Protein AF-A0A7Z7YRQ6-F1 (afdb_monomer_lite)

Organism: Staphylococcus capitis (NCBI:txid29388)

Sequence (129 aa):
ITSLLLKEYEDTGTINLKNFWIRRIKRLLPAVFALIVVVGIATLLLHPEHIVRVKHDMIAAIFYVSNWWYIAKDVNYFEQFSFMPLKHLWSLAIEEQFYLFFPAVLLLFMAIVKKKKNVILIFWIISLV

InterPro domains:
  IPR002656 Acyltransferase 3 domain [PF01757] (12-127)
  IPR050879 Acyltransferase 3 [PTHR23028] (1-126)

Structure (mmCIF, N/CA/C/O backbone):
data_AF-A0A7Z7YRQ6-F1
#
_entry.id   AF-A0A7Z7YRQ6-F1
#
loop_
_atom_site.group_PDB
_atom_site.id
_atom_site.type_symbol
_atom_site.label_atom_id
_atom_site.label_alt_id
_atom_site.label_comp_id
_atom_site.label_asym_id
_atom_site.label_entity_id
_atom_site.label_seq_id
_atom_site.pdbx_PDB_ins_code
_atom_site.Cartn_x
_atom_site.Cartn_y
_atom_site.Cartn_z
_atom_site.occupancy
_atom_site.B_iso_or_equiv
_atom_site.auth_seq_id
_atom_site.auth_comp_id
_atom_site.auth_asym_id
_atom_site.auth_atom_id
_atom_site.pdbx_PDB_model_num
ATOM 1 N N . ILE A 1 1 ? -11.041 5.909 8.952 1.00 69.50 1 ILE A N 1
ATOM 2 C CA . ILE A 1 1 ? -10.870 4.464 9.272 1.00 69.50 1 ILE A CA 1
ATOM 3 C C . ILE A 1 1 ? -11.634 4.132 10.538 1.00 69.50 1 ILE A C 1
ATOM 5 O O . ILE A 1 1 ? -12.635 3.436 10.456 1.00 69.50 1 ILE A O 1
ATOM 9 N N . THR A 1 2 ? -11.236 4.722 11.666 1.00 73.25 2 THR A N 1
ATOM 10 C CA . THR A 1 2 ? -11.870 4.554 12.981 1.00 73.25 2 THR A CA 1
ATOM 11 C C . THR A 1 2 ? -13.356 4.881 12.961 1.00 73.25 2 THR A C 1
ATOM 13 O O . THR A 1 2 ? -14.143 4.067 13.408 1.00 73.25 2 THR A O 1
ATOM 16 N N . SER A 1 3 ? -13.755 6.003 12.353 1.00 74.62 3 SER A N 1
ATOM 17 C CA . SER A 1 3 ? -15.167 6.387 12.212 1.00 74.62 3 SER A CA 1
ATOM 18 C C . SER A 1 3 ? -15.999 5.389 11.404 1.00 74.62 3 SER A C 1
ATOM 20 O O . SER A 1 3 ? -17.159 5.173 11.723 1.00 74.62 3 SER A O 1
ATOM 22 N N . LEU A 1 4 ? -15.415 4.754 10.380 1.00 77.88 4 LEU A N 1
ATOM 23 C CA . LEU A 1 4 ? -16.120 3.765 9.561 1.00 77.88 4 LEU A CA 1
ATOM 24 C C . LEU A 1 4 ? -16.335 2.460 10.338 1.00 77.88 4 LEU A C 1
ATOM 26 O O . LEU A 1 4 ? -17.414 1.886 10.272 1.00 77.88 4 LEU A O 1
ATOM 30 N N . LEU A 1 5 ? -15.318 2.026 11.089 1.00 79.25 5 LEU A N 1
ATOM 31 C CA . LEU A 1 5 ? -15.392 0.837 11.941 1.00 79.25 5 LEU A CA 1
ATOM 32 C C . LEU A 1 5 ? -16.322 1.053 13.141 1.00 79.25 5 LEU A C 1
ATOM 34 O O . LEU A 1 5 ? -17.096 0.160 13.466 1.00 79.25 5 LEU A O 1
ATOM 38 N N . LEU A 1 6 ? -16.269 2.231 13.777 1.00 76.75 6 LEU A N 1
ATOM 39 C CA . LEU A 1 6 ? -17.158 2.574 14.890 1.00 76.75 6 LEU A CA 1
ATOM 40 C C . LEU A 1 6 ? -18.611 2.614 14.431 1.00 76.75 6 LEU A C 1
ATOM 42 O O . LEU A 1 6 ? -19.459 2.032 15.088 1.00 76.75 6 LEU A O 1
ATOM 46 N N . LYS A 1 7 ? -18.879 3.243 13.282 1.00 80.75 7 LYS A N 1
ATOM 47 C CA . LYS A 1 7 ? -20.227 3.305 12.719 1.00 80.75 7 LYS A CA 1
ATOM 48 C C . LYS A 1 7 ? -20.770 1.913 12.387 1.00 80.75 7 LYS A C 1
ATOM 50 O O . LYS A 1 7 ? -21.901 1.607 12.727 1.00 80.75 7 LYS A O 1
ATOM 55 N N . GLU A 1 8 ? -19.956 1.040 11.787 1.00 82.38 8 GLU A N 1
ATOM 56 C CA . GLU A 1 8 ? -20.358 -0.352 11.519 1.00 82.38 8 GLU A CA 1
ATOM 57 C C . GLU A 1 8 ? -20.683 -1.114 12.815 1.00 82.38 8 GLU A C 1
ATOM 59 O O . GLU A 1 8 ? -21.664 -1.859 12.866 1.00 82.38 8 GLU A O 1
ATOM 64 N N . TYR A 1 9 ? -19.905 -0.880 13.875 1.00 82.00 9 TYR A N 1
ATOM 65 C CA . TYR A 1 9 ? -20.159 -1.454 15.193 1.00 82.00 9 TYR A CA 1
ATOM 66 C C . TYR A 1 9 ? -21.419 -0.886 15.861 1.00 82.00 9 TYR A C 1
ATOM 68 O O . TYR A 1 9 ? -22.170 -1.641 16.469 1.00 82.00 9 TYR A O 1
ATOM 76 N N . GLU A 1 10 ? -21.677 0.417 15.745 1.00 81.75 10 GLU A N 1
ATOM 77 C CA . GLU A 1 10 ? -22.898 1.057 16.254 1.00 81.75 10 GLU A CA 1
ATOM 78 C C . GLU A 1 10 ? -24.150 0.541 15.533 1.00 81.75 10 GLU A C 1
ATOM 80 O O . GLU A 1 10 ? -25.153 0.257 16.185 1.00 81.75 10 GLU A O 1
ATOM 85 N N . ASP A 1 11 ? -24.070 0.354 14.213 1.00 84.44 11 ASP A N 1
ATOM 86 C CA . ASP A 1 11 ? -25.199 -0.074 13.384 1.00 84.44 11 ASP A CA 1
ATOM 87 C C . ASP A 1 11 ? -25.493 -1.584 13.510 1.00 84.44 11 ASP A C 1
ATOM 89 O O . ASP A 1 11 ? -26.650 -2.000 13.453 1.00 84.44 11 ASP A O 1
ATOM 93 N N . THR A 1 12 ? -24.462 -2.429 13.649 1.00 83.19 12 THR A N 1
ATOM 94 C CA . THR A 1 12 ? -24.606 -3.901 13.560 1.00 83.19 12 THR A CA 1
ATOM 95 C C . THR A 1 12 ? -24.180 -4.664 14.815 1.00 83.19 12 THR A C 1
ATOM 97 O O . THR A 1 12 ? -24.318 -5.887 14.869 1.00 83.19 12 THR A O 1
ATOM 100 N N . GLY A 1 13 ? -23.624 -3.981 15.818 1.00 80.44 13 GLY A N 1
ATOM 101 C CA . GLY A 1 13 ? -23.071 -4.591 17.033 1.00 80.44 13 GLY A CA 1
ATOM 102 C C . GLY A 1 13 ? -21.808 -5.431 16.809 1.00 80.44 13 GLY A C 1
ATOM 103 O O . GLY A 1 13 ? -21.271 -5.999 17.759 1.00 80.44 13 GLY A O 1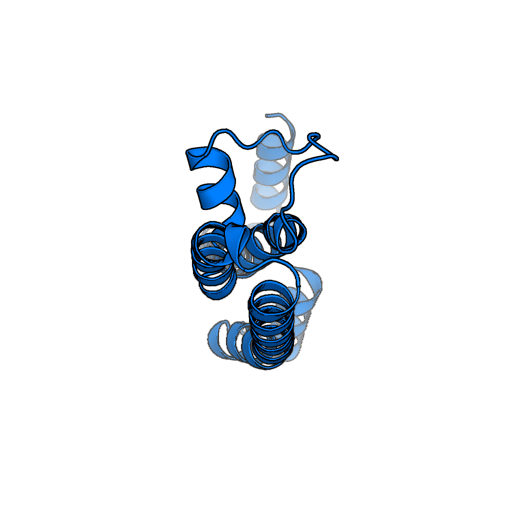
ATOM 104 N N . THR A 1 14 ? -21.320 -5.542 15.570 1.00 80.31 14 THR A N 1
ATOM 105 C CA . THR A 1 14 ? -20.147 -6.346 15.204 1.00 80.31 14 THR A CA 1
ATOM 106 C C . THR A 1 14 ? -19.300 -5.615 14.164 1.00 80.31 14 THR A C 1
ATOM 108 O O . THR A 1 14 ? -19.757 -4.677 13.521 1.00 80.31 14 THR A O 1
ATOM 111 N N . ILE A 1 15 ? -18.036 -6.011 14.006 1.00 82.62 15 ILE A N 1
ATOM 112 C CA . ILE A 1 15 ? -17.150 -5.460 12.971 1.00 82.62 15 ILE A CA 1
ATOM 113 C C . ILE A 1 15 ? -16.789 -6.583 12.006 1.00 82.62 15 ILE A C 1
ATOM 115 O O . ILE A 1 15 ? -16.117 -7.544 12.393 1.00 82.62 15 ILE A O 1
ATOM 119 N N . ASN A 1 16 ? -17.180 -6.461 10.735 1.00 85.12 16 ASN A N 1
ATOM 120 C CA . ASN A 1 16 ? -16.830 -7.440 9.712 1.00 85.12 16 ASN A CA 1
ATOM 121 C C . ASN A 1 16 ? -15.567 -7.008 8.952 1.00 85.12 16 ASN A C 1
ATOM 123 O O . ASN A 1 16 ? -15.619 -6.406 7.874 1.00 85.12 16 ASN A O 1
ATOM 127 N N . LEU A 1 17 ? -14.403 -7.373 9.502 1.00 85.19 17 LEU A N 1
ATOM 128 C CA . LEU A 1 17 ? -13.100 -7.054 8.905 1.00 85.19 17 LEU A CA 1
ATOM 129 C C . LEU A 1 17 ? -12.946 -7.577 7.473 1.00 85.19 17 LEU A C 1
ATOM 131 O O . LEU A 1 17 ? -12.400 -6.884 6.615 1.00 85.19 17 LEU A O 1
ATOM 135 N N . LYS A 1 18 ? -13.482 -8.767 7.184 1.00 87.69 18 LYS A N 1
ATOM 136 C CA . LYS A 1 18 ? -13.420 -9.358 5.844 1.00 87.69 18 LYS A CA 1
ATOM 137 C C . LYS A 1 18 ? -14.118 -8.462 4.819 1.00 87.69 18 LYS A C 1
ATOM 139 O O . LYS A 1 18 ? -13.537 -8.131 3.787 1.00 87.69 18 LYS A O 1
ATOM 144 N N . ASN A 1 19 ? -15.340 -8.021 5.111 1.00 87.06 19 ASN A N 1
ATOM 145 C CA . ASN A 1 19 ? -16.095 -7.135 4.224 1.00 87.06 19 ASN A CA 1
ATOM 146 C C . ASN A 1 19 ? -15.474 -5.739 4.136 1.00 87.06 19 ASN A C 1
ATOM 148 O O . ASN A 1 19 ? -15.518 -5.106 3.078 1.00 87.06 19 ASN A O 1
ATOM 152 N N . PHE A 1 20 ? -14.887 -5.243 5.224 1.00 86.25 20 PHE A N 1
ATOM 153 C CA . PHE A 1 20 ? -14.130 -3.994 5.222 1.00 86.25 20 PHE A CA 1
ATOM 154 C C . PHE A 1 20 ? -12.945 -4.048 4.241 1.00 86.25 20 PHE A C 1
ATOM 156 O O . PHE A 1 20 ? -12.853 -3.194 3.353 1.00 86.25 20 PHE A O 1
ATOM 163 N N . TRP A 1 21 ? -12.105 -5.084 4.318 1.00 88.62 21 TRP A N 1
ATOM 164 C CA . TRP A 1 21 ? -10.959 -5.247 3.417 1.00 88.62 21 TRP A CA 1
ATOM 165 C C . TRP A 1 21 ? -11.379 -5.510 1.967 1.00 88.62 21 TRP A C 1
ATOM 167 O O . TRP A 1 21 ? -10.825 -4.897 1.057 1.00 88.62 21 TRP A O 1
ATOM 177 N N . ILE A 1 22 ? -12.409 -6.330 1.721 1.00 90.62 22 ILE A N 1
ATOM 178 C CA . ILE A 1 22 ? -12.903 -6.596 0.355 1.00 90.62 22 ILE A CA 1
ATOM 179 C C . ILE A 1 22 ? -13.368 -5.307 -0.337 1.00 90.62 22 ILE A C 1
ATOM 181 O O . ILE A 1 22 ? -13.049 -5.089 -1.508 1.00 90.62 22 ILE A O 1
ATOM 185 N N . ARG A 1 23 ? -14.108 -4.438 0.367 1.00 88.19 23 ARG A N 1
ATOM 186 C CA . ARG A 1 23 ? -14.568 -3.146 -0.176 1.00 88.19 23 ARG A CA 1
ATOM 187 C C . ARG A 1 23 ? -13.392 -2.251 -0.576 1.00 88.19 23 ARG A C 1
ATOM 189 O O . ARG A 1 23 ? -13.444 -1.605 -1.620 1.00 88.19 23 ARG A O 1
ATOM 196 N N . ARG A 1 24 ? -12.327 -2.240 0.231 1.00 87.50 24 ARG A N 1
ATOM 197 C CA . ARG A 1 24 ? -11.079 -1.508 -0.038 1.00 87.50 24 ARG A CA 1
ATOM 198 C C . ARG A 1 24 ? -10.348 -2.060 -1.259 1.00 87.50 24 ARG A C 1
ATOM 200 O O . ARG A 1 24 ? -10.099 -1.301 -2.193 1.00 87.50 24 ARG A O 1
ATOM 207 N N . ILE A 1 25 ? -10.101 -3.370 -1.294 1.00 89.56 25 ILE A N 1
ATOM 208 C CA . ILE A 1 25 ? -9.395 -4.038 -2.398 1.00 89.56 25 ILE A CA 1
ATOM 209 C C . ILE A 1 25 ? -10.120 -3.791 -3.725 1.00 89.56 25 ILE A C 1
ATOM 211 O O . ILE A 1 25 ? -9.496 -3.354 -4.688 1.00 89.56 25 ILE A O 1
ATOM 215 N N . LYS A 1 26 ? -11.448 -3.977 -3.771 1.00 91.75 26 LYS A N 1
ATOM 216 C CA . LYS A 1 26 ? -12.249 -3.735 -4.986 1.00 91.75 26 LYS A CA 1
ATOM 217 C C . LYS A 1 26 ? -12.208 -2.286 -5.471 1.00 91.75 26 LYS A C 1
ATOM 219 O O . LYS A 1 26 ? -12.430 -2.045 -6.651 1.00 91.75 26 LYS A O 1
ATOM 224 N N . ARG A 1 27 ? -11.950 -1.330 -4.577 1.00 90.44 27 ARG A N 1
ATOM 225 C CA . ARG A 1 27 ? -11.886 0.093 -4.916 1.00 90.44 27 ARG A CA 1
ATOM 226 C C . ARG A 1 27 ? -10.496 0.527 -5.382 1.00 90.44 27 ARG A C 1
ATOM 228 O O . ARG A 1 27 ? -10.407 1.362 -6.271 1.00 90.44 27 ARG A O 1
ATOM 235 N N . LEU A 1 28 ? -9.429 0.002 -4.779 1.00 90.44 28 LEU A N 1
ATOM 236 C CA . LEU A 1 28 ? -8.061 0.499 -4.989 1.00 90.44 28 LEU A CA 1
ATOM 237 C C . LEU A 1 28 ? -7.243 -0.338 -5.963 1.00 90.44 28 LEU A C 1
ATOM 239 O O . LEU A 1 28 ? -6.532 0.224 -6.795 1.00 90.44 28 LEU A O 1
ATOM 243 N N . LEU A 1 29 ? -7.360 -1.665 -5.887 1.00 91.31 29 LEU A N 1
ATOM 244 C CA . LEU A 1 29 ? -6.552 -2.572 -6.697 1.00 91.31 29 LEU A CA 1
ATOM 245 C C . LEU A 1 29 ? -6.720 -2.327 -8.209 1.00 91.31 29 LEU A C 1
ATOM 247 O O . LEU A 1 29 ? -5.701 -2.302 -8.897 1.00 91.31 29 LEU A O 1
ATOM 251 N N . PRO A 1 30 ? -7.935 -2.065 -8.748 1.00 94.31 30 PRO A N 1
ATOM 252 C CA . PRO A 1 30 ? -8.093 -1.785 -10.176 1.00 94.31 30 PRO A CA 1
ATOM 253 C C . PRO A 1 30 ? -7.336 -0.532 -10.629 1.00 94.31 30 PRO A C 1
ATOM 255 O O . PRO A 1 30 ? -6.704 -0.543 -11.681 1.00 94.31 30 PRO A O 1
ATOM 258 N N . ALA A 1 31 ? -7.368 0.534 -9.823 1.00 94.12 31 ALA A N 1
ATOM 259 C CA . ALA A 1 31 ? -6.705 1.793 -10.148 1.00 94.12 31 ALA A CA 1
ATOM 260 C C . ALA A 1 31 ? -5.177 1.654 -10.105 1.00 94.12 31 ALA A C 1
ATOM 262 O O . ALA A 1 31 ? -4.493 2.097 -11.027 1.00 94.12 31 ALA A O 1
ATOM 263 N N . VAL A 1 32 ? -4.645 0.986 -9.074 1.00 93.62 32 VAL A N 1
ATOM 264 C CA . VAL A 1 32 ? -3.203 0.712 -8.956 1.00 93.62 32 VAL A CA 1
ATOM 265 C C . VAL A 1 32 ? -2.727 -0.168 -10.108 1.00 93.62 32 VAL A C 1
ATOM 267 O O . VAL A 1 32 ? -1.706 0.124 -10.724 1.00 93.62 32 VAL A O 1
ATOM 270 N N . PHE A 1 33 ? -3.483 -1.213 -10.446 1.00 94.88 33 PHE A N 1
ATOM 271 C CA . PHE A 1 33 ? -3.131 -2.102 -11.547 1.00 94.88 33 PHE A CA 1
ATOM 272 C C . PHE A 1 33 ? -3.124 -1.370 -12.894 1.00 94.88 33 PHE A C 1
ATOM 274 O O . PHE A 1 33 ? -2.158 -1.487 -13.646 1.00 94.88 33 PHE A O 1
ATOM 281 N N . ALA A 1 34 ? -4.152 -0.562 -13.174 1.00 96.62 34 ALA A N 1
ATOM 282 C CA . ALA A 1 34 ? -4.210 0.248 -14.388 1.00 96.62 34 ALA A CA 1
ATOM 283 C C . ALA A 1 34 ? -3.014 1.207 -14.487 1.00 96.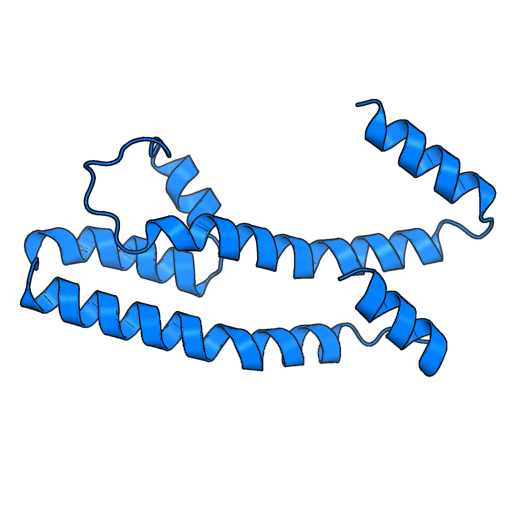62 34 ALA A C 1
ATOM 285 O O . ALA A 1 34 ? -2.359 1.265 -15.527 1.00 96.62 34 ALA A O 1
ATOM 286 N N . LEU A 1 35 ? -2.679 1.900 -13.394 1.00 95.94 35 LEU A N 1
ATOM 287 C CA . LEU A 1 35 ? -1.514 2.783 -13.331 1.00 95.94 35 LEU A CA 1
ATOM 288 C C . LEU A 1 35 ? -0.213 2.029 -13.633 1.00 95.94 35 LEU A C 1
ATOM 290 O O . LEU A 1 35 ? 0.577 2.479 -14.457 1.00 95.94 35 LEU A O 1
ATOM 294 N N . ILE A 1 36 ? -0.003 0.875 -12.998 1.00 95.56 36 ILE A N 1
ATOM 295 C CA . ILE A 1 36 ? 1.192 0.042 -13.184 1.00 95.56 36 ILE A CA 1
ATOM 296 C C . ILE A 1 36 ? 1.327 -0.414 -14.638 1.00 95.56 36 ILE A C 1
ATOM 298 O O . ILE A 1 36 ? 2.418 -0.335 -15.199 1.00 95.56 36 ILE A O 1
ATOM 302 N N . VAL A 1 37 ? 0.232 -0.848 -15.266 1.00 96.56 37 VAL A N 1
ATOM 303 C CA . VAL A 1 37 ? 0.228 -1.257 -16.678 1.00 96.56 37 VAL A CA 1
ATOM 304 C C . VAL A 1 37 ? 0.565 -0.077 -17.586 1.00 96.56 37 VAL A C 1
ATOM 306 O O . VAL A 1 37 ? 1.448 -0.198 -18.433 1.00 96.56 37 VAL A O 1
ATOM 309 N N . VAL A 1 38 ? -0.083 1.074 -17.389 1.00 97.00 38 VAL A N 1
ATOM 310 C CA . VAL A 1 38 ? 0.157 2.278 -18.199 1.00 97.00 38 VAL A CA 1
ATOM 311 C C . VAL A 1 38 ? 1.600 2.754 -18.056 1.00 97.00 38 VAL A C 1
ATOM 313 O O . VAL A 1 38 ? 2.263 2.992 -19.062 1.00 97.00 38 VAL A O 1
ATOM 316 N N . VAL A 1 39 ? 2.119 2.836 -16.829 1.00 95.56 39 VAL A N 1
ATOM 317 C CA . VAL A 1 39 ? 3.510 3.236 -16.567 1.00 95.56 39 VAL A CA 1
ATOM 318 C C . VAL A 1 39 ? 4.493 2.215 -17.138 1.00 95.56 39 VAL A C 1
ATOM 320 O O . VAL A 1 39 ? 5.509 2.611 -17.705 1.00 95.56 39 VAL A O 1
ATOM 323 N N . GLY A 1 40 ? 4.197 0.918 -17.042 1.00 95.62 40 GLY A N 1
ATOM 324 C CA . GLY A 1 40 ? 5.024 -0.140 -17.620 1.00 95.62 40 GLY A CA 1
ATOM 325 C C . GLY A 1 40 ? 5.121 -0.037 -19.143 1.00 95.62 40 GLY A C 1
ATOM 326 O O . GLY A 1 40 ? 6.225 -0.059 -19.686 1.00 95.62 40 GLY A O 1
ATOM 327 N N . ILE A 1 41 ? 3.987 0.151 -19.827 1.00 96.62 41 ILE A N 1
ATOM 328 C CA . ILE A 1 41 ? 3.938 0.347 -21.286 1.00 96.62 41 ILE A CA 1
ATOM 329 C C . ILE A 1 41 ? 4.647 1.648 -21.678 1.00 96.62 41 ILE A C 1
ATOM 331 O O . ILE A 1 41 ? 5.486 1.639 -22.574 1.00 96.62 41 ILE A O 1
ATOM 335 N N . ALA A 1 42 ? 4.362 2.757 -20.990 1.00 95.56 42 ALA A N 1
ATOM 336 C CA . ALA A 1 42 ? 5.001 4.043 -21.260 1.00 95.56 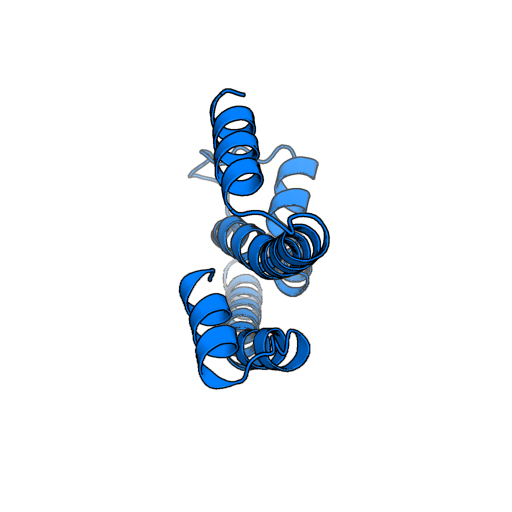42 ALA A CA 1
ATOM 337 C C . ALA A 1 42 ? 6.525 3.975 -21.074 1.00 95.56 42 ALA A C 1
ATOM 339 O O . ALA A 1 42 ? 7.266 4.487 -21.907 1.00 95.56 42 ALA A O 1
ATOM 340 N N . THR A 1 43 ? 6.999 3.288 -20.030 1.00 94.94 43 THR A N 1
ATOM 341 C CA . THR A 1 43 ? 8.436 3.071 -19.802 1.00 94.94 43 THR A CA 1
ATOM 342 C C . THR A 1 43 ? 9.045 2.244 -20.928 1.00 94.94 43 THR A C 1
ATOM 344 O O . THR A 1 43 ? 10.100 2.604 -21.432 1.00 94.94 43 THR A O 1
ATOM 347 N N . LEU A 1 44 ? 8.381 1.173 -21.369 1.00 94.94 44 LEU A N 1
ATOM 348 C CA . LEU A 1 44 ? 8.882 0.330 -22.455 1.00 94.94 44 LEU A CA 1
ATOM 349 C C . LEU A 1 44 ? 9.031 1.102 -23.778 1.00 94.94 44 LEU A C 1
ATOM 351 O O . LEU A 1 44 ? 9.972 0.846 -24.524 1.00 94.94 44 LEU A O 1
ATOM 355 N N . LEU A 1 45 ? 8.111 2.028 -24.063 1.00 96.19 45 LEU A N 1
ATOM 356 C CA . LEU A 1 45 ? 8.092 2.798 -25.310 1.00 96.19 45 LEU A CA 1
ATOM 357 C C . LEU A 1 45 ? 9.023 4.018 -25.290 1.00 96.19 45 LEU A C 1
ATOM 359 O O . LEU A 1 45 ? 9.628 4.325 -26.313 1.00 96.19 45 LEU A O 1
ATOM 363 N N . LEU A 1 46 ? 9.107 4.728 -24.160 1.00 94.44 46 LEU A N 1
ATOM 364 C CA . LEU A 1 46 ? 9.803 6.019 -24.065 1.00 94.44 46 LEU A CA 1
ATOM 365 C C . LEU A 1 46 ? 11.191 5.919 -23.420 1.00 94.44 46 LEU A C 1
ATOM 367 O O . LEU A 1 46 ? 12.073 6.691 -23.776 1.00 94.44 46 LEU A O 1
ATOM 371 N N . HIS A 1 47 ? 11.371 4.990 -22.475 1.00 93.31 47 HIS A N 1
ATOM 372 C CA . HIS A 1 47 ? 12.570 4.856 -21.636 1.00 93.31 47 HIS A CA 1
ATOM 373 C C . HIS A 1 47 ? 12.930 3.379 -21.376 1.00 93.31 47 HIS A C 1
ATOM 375 O O . HIS A 1 47 ? 12.950 2.927 -20.217 1.00 93.31 47 HIS A O 1
ATOM 381 N N . PRO A 1 48 ? 13.166 2.576 -22.431 1.00 92.62 48 PRO A N 1
ATOM 382 C CA . PRO A 1 48 ? 13.402 1.138 -22.302 1.00 92.62 48 PRO A CA 1
ATOM 383 C C . PRO A 1 48 ? 14.603 0.801 -21.405 1.00 92.62 48 PRO A C 1
ATOM 385 O O . PRO A 1 48 ? 14.595 -0.230 -20.731 1.00 92.62 48 PRO A O 1
ATOM 388 N N . GLU A 1 49 ? 15.600 1.679 -21.311 1.00 92.50 49 GLU A N 1
ATOM 389 C CA . GLU A 1 49 ? 16.765 1.562 -20.428 1.00 92.50 49 GLU A CA 1
ATOM 390 C C . GLU A 1 49 ? 16.401 1.457 -18.936 1.00 92.50 49 GLU A C 1
ATOM 392 O O . GLU A 1 49 ? 17.149 0.883 -18.141 1.00 92.50 49 GLU A O 1
ATOM 397 N N . HIS A 1 50 ? 15.231 1.963 -18.537 1.00 91.44 50 HIS A N 1
ATOM 398 C CA . HIS A 1 50 ? 14.766 1.957 -17.152 1.00 91.44 50 HIS A CA 1
ATOM 399 C C . HIS A 1 50 ? 13.799 0.810 -16.826 1.00 91.44 50 HIS A C 1
ATOM 401 O O . HIS A 1 50 ? 13.416 0.654 -15.661 1.00 91.44 50 HIS A O 1
ATOM 407 N N . ILE A 1 51 ? 13.439 -0.043 -17.794 1.00 91.75 51 ILE A N 1
ATOM 408 C CA . ILE A 1 51 ? 12.398 -1.068 -17.615 1.00 91.75 51 ILE A CA 1
ATOM 409 C C . ILE A 1 51 ? 12.716 -2.068 -16.499 1.00 91.75 51 ILE A C 1
ATOM 411 O O . ILE A 1 51 ? 11.832 -2.445 -15.732 1.00 91.75 51 ILE A O 1
ATOM 415 N N . VAL A 1 52 ? 13.984 -2.466 -16.349 1.00 90.50 52 VAL A N 1
ATOM 416 C CA . VAL A 1 52 ? 14.402 -3.404 -15.295 1.00 90.50 52 VAL A CA 1
ATOM 417 C C . VAL A 1 52 ? 14.203 -2.776 -13.920 1.00 90.50 52 VAL A C 1
ATOM 419 O O . VAL A 1 52 ? 13.722 -3.443 -13.007 1.00 90.50 52 VAL A O 1
ATOM 422 N N . ARG A 1 53 ? 14.517 -1.486 -13.764 1.00 88.00 53 ARG A N 1
ATOM 423 C CA . ARG A 1 53 ? 14.296 -0.758 -12.510 1.00 88.00 53 ARG A CA 1
ATOM 424 C C . ARG A 1 53 ? 12.802 -0.625 -12.218 1.00 88.00 53 ARG A C 1
ATOM 426 O O . ARG A 1 53 ? 12.362 -1.027 -11.145 1.00 88.00 53 ARG A O 1
ATOM 433 N N . VAL A 1 54 ? 12.030 -0.143 -13.193 1.00 92.19 54 VAL A N 1
ATOM 434 C CA . VAL A 1 54 ? 10.580 0.065 -13.057 1.00 92.19 54 VAL A CA 1
ATOM 435 C C . VAL A 1 54 ? 9.853 -1.246 -12.764 1.00 92.19 54 VAL A C 1
ATOM 437 O O . VAL A 1 54 ? 8.968 -1.258 -11.919 1.00 92.19 54 VAL A O 1
ATOM 440 N N . LYS A 1 55 ? 10.275 -2.374 -13.348 1.00 93.44 55 LYS A N 1
ATOM 441 C CA . LYS A 1 55 ? 9.714 -3.700 -13.044 1.00 93.44 55 LYS A CA 1
ATOM 442 C C . LYS A 1 55 ? 9.736 -4.021 -11.547 1.00 93.44 55 LYS A C 1
ATOM 444 O O . LYS A 1 55 ? 8.759 -4.558 -11.032 1.00 93.44 55 LYS A O 1
ATOM 449 N N . HIS A 1 56 ? 10.826 -3.717 -10.846 1.00 91.94 56 HIS A N 1
ATOM 450 C CA . HIS A 1 56 ? 10.898 -3.996 -9.411 1.00 91.94 56 HIS A CA 1
ATOM 451 C C . HIS A 1 56 ? 9.978 -3.070 -8.610 1.00 91.94 56 HIS A C 1
ATOM 453 O O . HIS A 1 56 ? 9.280 -3.537 -7.713 1.00 91.94 56 HIS A O 1
ATOM 459 N N . ASP A 1 57 ? 9.906 -1.792 -8.987 1.00 92.31 57 ASP A N 1
ATOM 460 C CA . ASP A 1 57 ? 8.981 -0.833 -8.380 1.00 92.31 57 ASP A CA 1
ATOM 461 C C . ASP A 1 57 ? 7.513 -1.247 -8.599 1.00 92.31 57 ASP A C 1
ATOM 463 O O . ASP A 1 57 ? 6.703 -1.154 -7.678 1.00 92.31 57 ASP A O 1
ATOM 467 N N . MET A 1 58 ? 7.175 -1.774 -9.783 1.00 94.31 58 MET A N 1
ATOM 468 C CA . MET A 1 58 ? 5.851 -2.327 -10.095 1.00 94.31 58 MET A CA 1
ATOM 469 C C . MET A 1 58 ? 5.514 -3.516 -9.191 1.00 94.31 58 MET A C 1
ATOM 471 O O . MET A 1 58 ? 4.419 -3.571 -8.638 1.00 94.31 58 MET A O 1
ATOM 475 N N . ILE A 1 59 ? 6.450 -4.456 -9.012 1.00 94.38 59 ILE A N 1
ATOM 476 C CA . ILE A 1 59 ? 6.254 -5.610 -8.122 1.00 94.38 59 ILE A CA 1
ATOM 477 C C . ILE A 1 59 ? 6.031 -5.123 -6.688 1.00 94.38 59 ILE A C 1
ATOM 479 O O . ILE A 1 59 ? 5.058 -5.521 -6.050 1.00 94.38 59 ILE A O 1
ATOM 483 N N . ALA A 1 60 ? 6.879 -4.217 -6.197 1.00 93.81 60 ALA A N 1
ATOM 484 C CA . ALA A 1 60 ? 6.741 -3.670 -4.853 1.00 93.81 60 ALA A CA 1
ATOM 485 C C . ALA A 1 60 ? 5.401 -2.935 -4.656 1.00 93.81 60 ALA A C 1
ATOM 487 O O . ALA A 1 60 ? 4.790 -3.045 -3.593 1.00 93.81 60 ALA A O 1
ATOM 488 N N . ALA A 1 61 ? 4.914 -2.240 -5.686 1.00 93.56 61 ALA A N 1
ATOM 489 C CA . ALA A 1 61 ? 3.630 -1.549 -5.667 1.00 93.56 61 ALA A CA 1
ATOM 490 C C . ALA A 1 61 ? 2.426 -2.503 -5.641 1.00 93.56 61 ALA A C 1
ATOM 492 O O . ALA A 1 61 ? 1.498 -2.270 -4.869 1.00 93.56 61 ALA A O 1
ATOM 493 N N . ILE A 1 62 ? 2.445 -3.594 -6.421 1.00 92.81 62 ILE A N 1
ATOM 494 C CA . ILE A 1 62 ? 1.372 -4.612 -6.425 1.00 92.81 62 ILE A CA 1
ATOM 495 C C . ILE A 1 62 ? 1.187 -5.220 -5.033 1.00 92.81 62 ILE A C 1
ATOM 497 O O . ILE A 1 62 ? 0.060 -5.451 -4.598 1.00 92.81 62 ILE A O 1
ATOM 501 N N . PHE A 1 63 ? 2.293 -5.468 -4.332 1.00 92.94 63 PHE A N 1
ATOM 502 C CA . PHE A 1 63 ? 2.274 -6.059 -2.996 1.00 92.94 63 PHE A CA 1
ATOM 503 C C . PHE A 1 63 ? 2.151 -5.030 -1.865 1.00 92.94 63 PHE A C 1
ATOM 505 O O . PHE A 1 63 ? 2.186 -5.422 -0.703 1.00 92.94 63 PHE A O 1
ATOM 512 N N . TYR A 1 64 ? 1.997 -3.736 -2.172 1.00 92.56 64 TYR A N 1
ATOM 513 C CA . TYR A 1 64 ? 1.958 -2.659 -1.173 1.00 92.56 64 TYR A CA 1
ATOM 514 C C . TYR A 1 64 ? 3.166 -2.681 -0.211 1.00 92.56 64 TYR A C 1
ATOM 516 O O . TYR A 1 64 ? 3.040 -2.462 0.995 1.00 92.56 64 TYR A O 1
ATOM 524 N N . VAL A 1 65 ? 4.359 -2.929 -0.760 1.00 94.38 65 VAL A N 1
ATOM 525 C CA . VAL A 1 65 ? 5.649 -2.940 -0.039 1.00 94.38 65 VAL A CA 1
ATOM 526 C C . VAL A 1 65 ? 6.661 -1.946 -0.619 1.00 94.38 65 VAL A C 1
ATOM 528 O O . VAL A 1 65 ? 7.852 -2.019 -0.318 1.00 94.38 65 VAL A O 1
ATOM 531 N N . SER A 1 66 ? 6.209 -0.991 -1.439 1.00 92.31 66 SER A N 1
ATOM 532 C CA . SER A 1 66 ? 7.061 0.045 -2.043 1.00 92.31 66 SER A CA 1
ATOM 533 C C . SER A 1 66 ? 7.898 0.810 -1.016 1.00 92.31 66 SER A C 1
ATOM 535 O O . SER A 1 66 ? 9.052 1.118 -1.286 1.00 92.31 66 SER A O 1
ATOM 537 N N . ASN A 1 67 ? 7.362 1.072 0.180 1.00 92.44 67 ASN A N 1
ATOM 538 C CA . ASN A 1 67 ? 8.110 1.727 1.254 1.00 92.44 67 ASN A CA 1
ATOM 539 C C . ASN A 1 67 ? 9.350 0.912 1.670 1.00 92.44 67 ASN A C 1
ATOM 541 O O . ASN A 1 67 ? 10.451 1.451 1.710 1.00 92.44 67 ASN A O 1
ATOM 545 N N . TRP A 1 68 ? 9.190 -0.392 1.910 1.00 91.81 68 TRP A N 1
ATOM 546 C CA . TRP A 1 68 ? 10.287 -1.285 2.290 1.00 91.81 68 TRP A CA 1
ATOM 547 C C . TRP A 1 68 ? 11.295 -1.461 1.163 1.00 91.81 68 TRP A C 1
ATOM 549 O O . TRP A 1 68 ? 12.498 -1.479 1.407 1.00 91.81 68 TRP A O 1
ATOM 559 N N . TRP A 1 69 ? 10.806 -1.533 -0.075 1.00 91.88 69 TRP A N 1
ATOM 560 C CA . TRP A 1 69 ? 11.653 -1.589 -1.259 1.00 91.88 69 TRP A CA 1
ATOM 561 C C . TRP A 1 69 ? 12.563 -0.361 -1.379 1.00 91.88 69 TRP A C 1
ATOM 563 O O . TRP A 1 69 ? 13.760 -0.507 -1.618 1.00 91.88 69 TRP A O 1
ATOM 573 N N . TYR A 1 70 ? 12.021 0.841 -1.170 1.00 88.56 70 TYR A N 1
ATOM 574 C CA . TYR A 1 70 ? 12.807 2.072 -1.236 1.00 88.56 70 TYR A CA 1
ATOM 575 C C . TYR A 1 70 ? 13.774 2.228 -0.058 1.00 88.56 70 TYR A C 1
ATOM 577 O O . TYR A 1 70 ? 14.895 2.683 -0.279 1.00 88.56 70 TYR A O 1
ATOM 585 N N . ILE A 1 71 ? 13.393 1.782 1.145 1.00 88.12 71 ILE A N 1
ATOM 586 C CA . ILE A 1 71 ? 14.299 1.712 2.304 1.00 88.12 71 ILE A CA 1
ATOM 587 C C . ILE A 1 71 ? 15.473 0.772 2.006 1.00 88.12 71 ILE A C 1
ATOM 589 O O . ILE A 1 71 ? 16.621 1.156 2.179 1.00 88.12 71 ILE A O 1
ATOM 593 N N . ALA A 1 72 ? 15.209 -0.431 1.489 1.00 87.62 72 ALA A N 1
ATOM 594 C CA . ALA A 1 72 ? 16.251 -1.414 1.174 1.00 87.62 72 ALA A CA 1
ATOM 595 C C . ALA A 1 72 ? 17.208 -0.970 0.051 1.00 87.62 72 ALA A C 1
ATOM 597 O O . ALA A 1 72 ? 18.261 -1.572 -0.147 1.00 87.62 72 ALA A O 1
ATOM 598 N N . LYS A 1 73 ? 16.820 0.048 -0.719 1.00 83.50 73 LYS A N 1
ATOM 599 C CA . LYS A 1 73 ? 17.604 0.631 -1.809 1.00 83.50 73 LYS A CA 1
ATOM 600 C C . LYS A 1 73 ? 18.312 1.929 -1.405 1.00 83.50 73 LYS A C 1
ATOM 602 O O . LYS A 1 73 ? 18.889 2.557 -2.290 1.00 83.50 73 LYS A O 1
ATOM 607 N N . ASP A 1 74 ? 18.213 2.344 -0.138 1.00 79.81 74 ASP A N 1
ATOM 608 C CA . ASP A 1 74 ? 18.692 3.637 0.374 1.00 79.81 74 ASP A CA 1
ATOM 609 C C . ASP A 1 74 ? 18.258 4.821 -0.508 1.00 79.81 74 ASP A C 1
ATOM 611 O O . ASP A 1 74 ? 18.984 5.792 -0.723 1.00 79.81 74 ASP A O 1
ATOM 615 N N . VAL A 1 75 ? 17.045 4.735 -1.067 1.00 73.94 75 VAL A N 1
ATOM 616 C CA . VAL A 1 75 ? 16.534 5.767 -1.967 1.00 73.94 75 VAL A CA 1
ATOM 617 C C . VAL A 1 75 ? 16.200 7.002 -1.157 1.00 73.94 75 VAL A C 1
ATOM 619 O O . VAL A 1 75 ? 15.262 7.011 -0.356 1.00 73.94 75 VAL A O 1
ATOM 622 N N . ASN A 1 76 ? 16.917 8.087 -1.434 1.00 69.25 76 ASN A N 1
ATOM 623 C CA . ASN A 1 76 ? 16.633 9.347 -0.785 1.00 69.25 76 ASN A CA 1
ATOM 624 C C . ASN A 1 76 ? 15.287 9.892 -1.291 1.00 69.25 76 ASN A C 1
ATOM 626 O O . ASN A 1 76 ? 15.056 10.105 -2.490 1.00 69.25 76 ASN A O 1
ATOM 630 N N . TYR A 1 77 ? 14.345 10.098 -0.373 1.00 61.44 77 TYR A N 1
ATOM 631 C CA . TYR A 1 77 ? 12.995 10.534 -0.731 1.00 61.44 77 TYR A CA 1
ATOM 632 C C . TYR A 1 77 ? 13.003 11.900 -1.439 1.00 61.44 77 TYR A C 1
ATOM 634 O O . TYR A 1 77 ? 12.235 12.118 -2.378 1.00 61.44 77 TYR A O 1
ATOM 642 N N . PHE A 1 78 ? 13.941 12.768 -1.063 1.00 64.19 78 PHE A N 1
ATOM 643 C CA . PHE A 1 78 ? 14.096 14.117 -1.607 1.00 64.19 78 PHE A CA 1
ATOM 644 C C . PHE A 1 78 ? 14.925 14.193 -2.892 1.00 64.19 78 PHE A C 1
ATOM 646 O O . PHE A 1 78 ? 15.069 15.277 -3.452 1.00 64.19 78 PHE A O 1
ATOM 653 N N . GLU A 1 79 ? 15.440 13.073 -3.406 1.00 67.62 79 GLU A N 1
ATOM 654 C CA . GLU A 1 79 ? 16.008 13.064 -4.753 1.00 67.62 79 GLU A CA 1
ATOM 655 C C . GLU A 1 79 ? 14.900 13.293 -5.784 1.00 67.62 79 GLU A C 1
ATOM 657 O O . GLU A 1 79 ? 14.078 12.408 -6.046 1.00 67.62 79 GLU A O 1
ATOM 662 N N . GLN A 1 80 ? 14.886 14.502 -6.349 1.00 60.59 80 GLN A N 1
ATOM 663 C CA . GLN A 1 80 ? 13.908 14.956 -7.342 1.00 60.59 80 GLN A CA 1
ATOM 664 C C . GLN A 1 80 ? 14.297 14.594 -8.782 1.00 60.59 80 GLN A C 1
ATOM 666 O O . GLN A 1 80 ? 13.438 14.581 -9.656 1.00 60.59 80 GLN A O 1
ATOM 671 N N . PHE A 1 81 ? 15.569 14.267 -9.035 1.00 67.31 81 PHE A N 1
ATOM 672 C CA . PHE A 1 81 ? 16.096 14.064 -10.392 1.00 67.31 81 PHE A CA 1
ATOM 673 C C . PHE A 1 81 ? 16.169 12.593 -10.832 1.00 67.31 81 PHE A C 1
ATOM 675 O O . PHE A 1 81 ? 16.536 12.303 -11.968 1.00 67.31 81 PHE A O 1
ATOM 682 N N . SER A 1 82 ? 15.808 11.651 -9.959 1.00 76.75 82 SER A N 1
ATOM 683 C CA . SER A 1 82 ? 15.841 10.221 -10.270 1.00 76.75 82 SER A CA 1
ATOM 684 C C . SER A 1 82 ? 14.554 9.769 -10.975 1.00 76.75 82 SER A C 1
ATOM 686 O O . SER A 1 82 ? 13.458 9.961 -10.450 1.00 76.75 82 SER A O 1
ATOM 688 N N . PHE A 1 83 ? 14.675 9.097 -12.128 1.00 81.38 83 PHE A N 1
ATOM 689 C CA . PHE A 1 83 ? 13.539 8.498 -12.845 1.00 81.38 83 PHE A CA 1
ATOM 690 C C . PHE A 1 83 ? 12.895 7.374 -12.011 1.00 81.38 83 PHE A C 1
ATOM 692 O O . PHE A 1 83 ? 13.376 6.237 -11.986 1.00 81.38 83 PHE A O 1
ATOM 699 N N . MET A 1 84 ? 11.831 7.716 -11.279 1.00 84.44 84 MET A N 1
ATOM 700 C CA . MET A 1 84 ? 11.082 6.823 -10.386 1.00 84.44 84 MET A CA 1
ATOM 701 C C . MET A 1 84 ? 9.568 7.099 -10.496 1.00 84.44 84 MET A C 1
ATOM 703 O O . MET A 1 84 ? 8.965 7.670 -9.582 1.00 84.44 84 MET A O 1
ATOM 707 N N . PRO A 1 85 ? 8.917 6.711 -11.606 1.00 87.38 85 PRO A N 1
ATOM 708 C CA . PRO A 1 85 ? 7.525 7.083 -11.887 1.00 87.38 85 PRO A CA 1
ATOM 709 C C . PRO A 1 85 ? 6.517 6.551 -10.852 1.00 87.38 85 PRO A C 1
ATOM 711 O O . PRO A 1 85 ? 5.456 7.140 -10.660 1.00 87.38 85 PRO A O 1
ATOM 714 N N . LEU A 1 86 ? 6.856 5.470 -10.142 1.00 91.31 86 LEU A N 1
ATOM 715 C CA . LEU A 1 86 ? 5.997 4.825 -9.142 1.00 91.31 86 LEU A CA 1
ATOM 716 C C . LEU A 1 86 ? 6.351 5.192 -7.689 1.00 91.31 86 LEU A C 1
ATOM 718 O O . LEU A 1 86 ? 5.718 4.679 -6.768 1.00 91.31 86 LEU A O 1
ATOM 722 N N . LYS A 1 87 ? 7.305 6.113 -7.463 1.00 87.50 87 LYS A N 1
ATOM 723 C CA . LYS A 1 87 ? 7.789 6.489 -6.116 1.00 87.50 87 LYS A CA 1
ATOM 724 C C . LYS A 1 87 ? 6.662 6.884 -5.167 1.00 87.50 87 LYS A C 1
ATOM 726 O O . LYS A 1 87 ? 6.665 6.510 -4.000 1.00 87.50 87 LYS A O 1
ATOM 731 N N . HIS A 1 88 ? 5.669 7.607 -5.678 1.00 89.00 88 HIS A N 1
ATOM 732 C CA . HIS A 1 88 ? 4.526 8.099 -4.911 1.00 89.00 88 HIS A CA 1
ATOM 733 C C . HIS A 1 88 ? 3.644 6.981 -4.320 1.00 89.00 88 HIS A C 1
ATOM 735 O O . HIS A 1 88 ? 2.923 7.238 -3.361 1.00 89.00 88 HIS A O 1
ATOM 741 N N . LEU A 1 89 ? 3.730 5.738 -4.812 1.00 91.69 89 LEU A N 1
ATOM 742 C CA . LEU A 1 89 ? 2.970 4.603 -4.270 1.00 91.69 89 LEU A CA 1
ATOM 743 C C . LEU A 1 89 ? 3.481 4.119 -2.906 1.00 91.69 89 LEU A C 1
ATOM 745 O O . LEU A 1 89 ? 2.808 3.330 -2.247 1.00 91.69 89 LEU A O 1
ATOM 749 N N . TRP A 1 90 ? 4.629 4.615 -2.437 1.00 89.50 90 TRP A N 1
ATOM 750 C CA . TRP A 1 90 ? 5.128 4.314 -1.094 1.00 89.50 90 TRP A CA 1
ATOM 751 C C . TRP A 1 90 ? 4.172 4.787 0.018 1.00 89.50 90 TRP A C 1
ATOM 753 O O . TRP A 1 90 ? 3.986 4.074 1.001 1.00 89.50 90 TRP A O 1
ATOM 763 N N . SER A 1 91 ? 3.530 5.952 -0.140 1.00 90.44 91 SER A N 1
ATOM 764 C CA . SER A 1 91 ? 2.582 6.474 0.850 1.00 90.44 91 SER A CA 1
ATOM 765 C C . SER A 1 91 ? 1.291 5.663 0.836 1.00 90.44 91 SER A C 1
ATOM 767 O O . SER A 1 91 ? 0.750 5.358 1.896 1.00 90.44 91 SER A O 1
ATOM 769 N N . LEU A 1 92 ? 0.851 5.232 -0.351 1.00 91.88 92 LEU A N 1
ATOM 770 C CA . LEU A 1 92 ? -0.287 4.332 -0.512 1.00 91.88 92 LEU A CA 1
ATOM 771 C C . LEU A 1 92 ? -0.020 2.967 0.141 1.00 91.88 92 LEU A C 1
ATOM 773 O O . LEU A 1 92 ? -0.897 2.429 0.811 1.00 91.88 92 LEU A O 1
ATOM 777 N N . ALA A 1 93 ? 1.194 2.426 -0.006 1.00 91.94 93 ALA A N 1
ATOM 778 C CA . ALA A 1 93 ? 1.613 1.200 0.671 1.00 91.94 93 ALA A CA 1
ATOM 779 C C . ALA A 1 93 ? 1.506 1.323 2.200 1.00 91.94 93 ALA A C 1
ATOM 781 O O . ALA A 1 93 ? 0.958 0.435 2.850 1.00 91.94 93 ALA A O 1
ATOM 782 N N . ILE A 1 94 ? 1.955 2.446 2.769 1.00 91.88 94 ILE A N 1
ATOM 783 C CA . ILE A 1 94 ? 1.821 2.723 4.207 1.00 91.88 94 ILE A CA 1
ATOM 784 C C . ILE A 1 94 ? 0.347 2.859 4.608 1.00 91.88 94 ILE A C 1
ATOM 786 O O . ILE A 1 94 ? -0.058 2.318 5.639 1.00 91.88 94 ILE A O 1
ATOM 790 N N . GLU A 1 95 ? -0.469 3.539 3.797 1.00 90.94 95 GLU A N 1
ATOM 791 C CA . GLU A 1 95 ? -1.906 3.671 4.053 1.00 90.94 95 GLU A CA 1
ATOM 792 C C . GLU A 1 95 ? -2.562 2.284 4.153 1.00 90.94 95 GLU A C 1
ATOM 794 O O . GLU A 1 95 ? -3.249 1.997 5.133 1.00 90.94 95 GLU A O 1
ATOM 799 N N . GLU A 1 96 ? -2.301 1.388 3.195 1.00 89.62 96 GLU A N 1
ATOM 800 C CA . GLU A 1 96 ? -2.871 0.033 3.170 1.00 89.62 96 GLU A CA 1
ATOM 801 C C . GLU A 1 96 ? -2.351 -0.861 4.306 1.00 89.62 96 GLU A C 1
ATOM 803 O O . GLU A 1 96 ? -3.133 -1.595 4.917 1.00 89.62 96 GLU A O 1
ATOM 808 N N . GLN A 1 97 ? -1.076 -0.742 4.686 1.00 90.94 97 GLN A N 1
ATOM 809 C CA . GLN A 1 97 ? -0.541 -1.406 5.883 1.00 90.94 97 GLN A CA 1
ATOM 810 C C . GLN A 1 97 ? -1.284 -0.951 7.148 1.00 90.94 97 GLN A C 1
ATOM 812 O O . GLN A 1 97 ? -1.656 -1.776 7.990 1.00 90.94 97 GLN A O 1
ATOM 817 N N . PHE A 1 98 ? -1.592 0.343 7.257 1.00 88.88 98 PHE A N 1
ATOM 818 C CA . PHE A 1 98 ? -2.392 0.871 8.358 1.00 88.88 98 PHE A CA 1
ATOM 819 C C . PHE A 1 98 ? -3.841 0.348 8.328 1.00 88.88 98 PHE A C 1
ATOM 821 O O . PHE A 1 98 ? -4.394 0.032 9.382 1.00 88.88 98 PHE A O 1
ATOM 828 N N . TYR A 1 99 ? -4.455 0.167 7.149 1.00 85.56 99 TYR A N 1
ATOM 829 C CA . TYR A 1 99 ? -5.782 -0.465 7.018 1.00 85.56 99 TYR A CA 1
ATOM 830 C C . TYR A 1 99 ? -5.824 -1.933 7.433 1.00 85.56 99 TYR A C 1
ATOM 832 O O . TYR A 1 99 ? -6.888 -2.417 7.827 1.00 85.56 99 TYR A O 1
ATOM 840 N N . LEU A 1 100 ? -4.709 -2.648 7.331 1.00 85.88 100 LEU A N 1
ATOM 841 C CA . LEU A 1 100 ? -4.607 -4.023 7.808 1.00 85.88 100 LEU A CA 1
ATOM 842 C C . LEU A 1 100 ? -4.378 -4.062 9.322 1.00 85.88 100 LEU A C 1
ATOM 844 O O . LEU A 1 100 ? -5.061 -4.802 10.030 1.00 85.88 100 LEU A O 1
ATOM 848 N N . PHE A 1 101 ? -3.465 -3.230 9.826 1.00 87.44 101 PHE A N 1
ATOM 849 C CA . PHE A 1 101 ? -3.035 -3.268 11.223 1.00 87.44 101 PHE A CA 1
ATOM 850 C C . PHE A 1 101 ? -4.034 -2.611 12.186 1.00 87.44 101 PHE A C 1
ATOM 852 O O . PHE A 1 101 ? -4.394 -3.190 13.212 1.00 87.44 101 PHE A O 1
ATOM 859 N N . PHE A 1 102 ? -4.530 -1.417 11.859 1.00 85.50 102 PHE A N 1
ATOM 860 C CA . PHE A 1 102 ? -5.338 -0.613 12.777 1.00 85.50 102 PHE A CA 1
ATOM 861 C C . PHE A 1 102 ? -6.659 -1.275 13.210 1.00 85.50 102 PHE A C 1
ATOM 863 O O . PHE A 1 102 ? -6.965 -1.241 14.403 1.00 85.50 102 PHE A O 1
ATOM 870 N N . PRO A 1 103 ? -7.448 -1.919 12.324 1.00 81.94 103 PRO A N 1
ATOM 871 C CA . PRO A 1 103 ? -8.665 -2.606 12.751 1.00 81.94 103 PRO A CA 1
ATOM 872 C C . PRO A 1 103 ? -8.386 -3.783 13.696 1.00 81.94 103 PRO A C 1
ATOM 874 O O . PRO A 1 103 ? -9.153 -4.008 14.630 1.00 81.94 103 PRO A O 1
ATOM 877 N N . ALA A 1 104 ? -7.283 -4.510 13.488 1.00 82.44 104 ALA A N 1
ATOM 878 C CA . ALA A 1 104 ? -6.878 -5.608 14.363 1.00 82.44 104 ALA A CA 1
ATOM 879 C C . ALA A 1 104 ? -6.475 -5.095 15.754 1.00 82.44 104 ALA 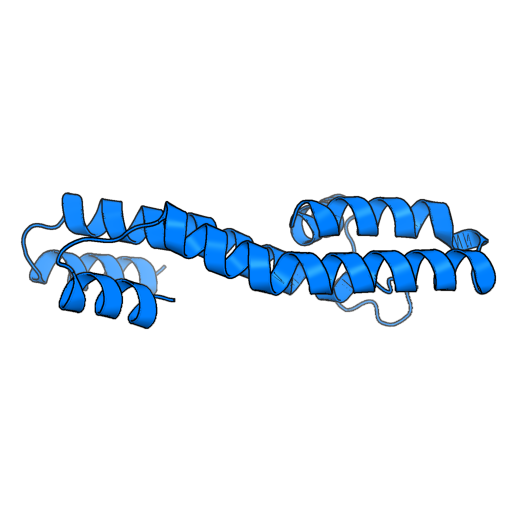A C 1
ATOM 881 O O . ALA A 1 104 ? -6.928 -5.635 16.765 1.00 82.44 104 ALA A O 1
ATOM 882 N N . VAL A 1 105 ? -5.702 -4.003 15.811 1.00 84.25 105 VAL A N 1
ATOM 883 C CA . VAL A 1 105 ? -5.370 -3.316 17.070 1.00 84.25 105 VAL A CA 1
ATOM 884 C C . VAL A 1 105 ? -6.631 -2.826 17.774 1.00 84.25 105 VAL A C 1
ATOM 886 O O . VAL A 1 105 ? -6.767 -3.022 18.978 1.00 84.25 105 VAL A O 1
ATOM 889 N N . LEU A 1 106 ? -7.578 -2.237 17.041 1.00 81.00 106 LEU A N 1
ATOM 890 C CA . LEU A 1 106 ? -8.837 -1.752 17.604 1.00 81.00 106 LEU A CA 1
ATOM 891 C C . LEU A 1 106 ? -9.661 -2.891 18.227 1.00 81.00 106 LEU A C 1
ATOM 893 O O . LEU A 1 106 ? -10.163 -2.734 19.338 1.00 81.00 106 LEU A O 1
ATOM 897 N N . LEU A 1 107 ? -9.769 -4.042 17.556 1.00 80.12 107 LEU A N 1
ATOM 898 C CA . LEU A 1 107 ? -10.464 -5.214 18.100 1.00 80.12 107 LEU A CA 1
ATOM 899 C C . LEU A 1 107 ? -9.772 -5.776 19.342 1.00 80.12 107 LEU A C 1
ATOM 901 O O . LEU A 1 107 ? -10.437 -6.048 20.342 1.00 80.12 107 LEU A O 1
ATOM 905 N N . LEU A 1 108 ? -8.443 -5.915 19.302 1.00 82.69 108 LEU A N 1
ATOM 906 C CA . LEU A 1 108 ? -7.653 -6.349 20.455 1.00 82.69 108 LEU A CA 1
ATOM 907 C C . LEU A 1 108 ? -7.877 -5.406 21.643 1.00 82.69 108 LEU A C 1
ATOM 909 O O . LEU A 1 108 ? -8.086 -5.837 22.775 1.00 82.69 108 LEU A O 1
ATOM 913 N N . PHE A 1 109 ? -7.893 -4.108 21.370 1.00 79.44 109 PHE A N 1
ATOM 914 C CA . PHE A 1 109 ? -8.105 -3.081 22.370 1.00 79.44 109 PHE A CA 1
ATOM 915 C C . PHE A 1 109 ? -9.511 -3.132 22.981 1.00 79.44 109 PHE A C 1
ATOM 917 O O . PHE A 1 109 ? -9.644 -3.064 24.202 1.00 79.44 109 PHE A O 1
ATOM 924 N N . MET A 1 110 ? -10.555 -3.328 22.169 1.00 74.62 11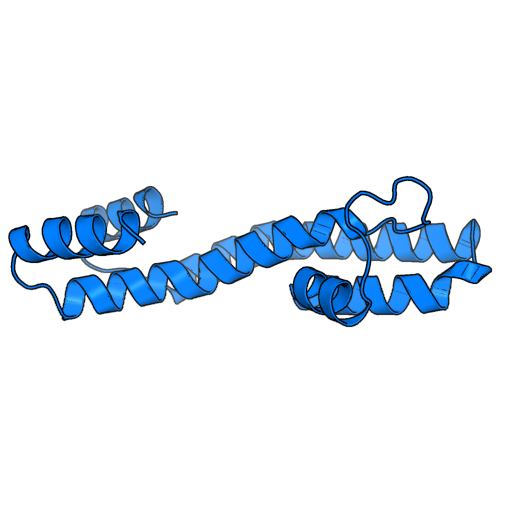0 MET A N 1
ATOM 925 C CA . MET A 1 110 ? -11.924 -3.541 22.661 1.00 74.62 110 MET A CA 1
ATOM 926 C C . MET A 1 110 ? -12.051 -4.824 23.498 1.00 74.62 110 MET A C 1
ATOM 928 O O . MET A 1 110 ? -12.789 -4.838 24.482 1.00 74.62 110 MET A O 1
ATOM 932 N N . ALA A 1 111 ? -11.318 -5.885 23.147 1.00 77.31 111 ALA A N 1
ATOM 933 C CA . ALA A 1 111 ? -11.330 -7.146 23.887 1.00 77.31 111 ALA A CA 1
ATOM 934 C C . ALA A 1 111 ? -10.622 -7.047 25.251 1.00 77.31 111 ALA A C 1
ATOM 936 O O . ALA A 1 111 ? -11.100 -7.602 26.243 1.00 77.31 111 ALA A O 1
ATOM 937 N N . ILE A 1 112 ? -9.494 -6.332 25.318 1.00 78.06 112 ILE A N 1
ATOM 938 C CA . ILE A 1 112 ? -8.701 -6.176 26.547 1.00 78.06 112 ILE A CA 1
ATOM 939 C C . ILE A 1 112 ? -9.345 -5.151 27.487 1.00 78.06 112 ILE A C 1
ATOM 941 O O . ILE A 1 112 ? -9.382 -5.341 28.707 1.00 78.06 112 ILE A O 1
ATOM 945 N N . VAL A 1 113 ? -9.862 -4.046 26.946 1.00 68.31 113 VAL A N 1
ATOM 946 C CA . VAL A 1 113 ? -10.266 -2.902 27.760 1.00 68.31 113 VAL A CA 1
ATOM 947 C C . VAL A 1 113 ? -11.766 -2.916 28.058 1.00 68.31 113 VAL A C 1
ATOM 949 O O . VAL A 1 113 ? -12.567 -2.250 27.412 1.00 68.31 113 VAL A O 1
ATOM 952 N N . LYS A 1 114 ? -12.149 -3.610 29.139 1.00 62.62 114 LYS A N 1
ATOM 953 C CA . LYS A 1 114 ? -13.539 -3.627 29.647 1.00 62.62 114 LYS A CA 1
ATOM 954 C C . LYS A 1 114 ? -14.019 -2.295 30.255 1.00 62.62 114 LYS A C 1
ATOM 956 O O . LYS A 1 114 ? -15.217 -2.116 30.453 1.00 62.62 114 LYS A O 1
ATOM 961 N N . LYS A 1 115 ? -13.118 -1.357 30.594 1.00 60.72 115 LYS A N 1
ATOM 962 C CA . LYS A 1 115 ? -13.456 -0.059 31.223 1.00 60.72 115 LYS A CA 1
ATOM 963 C C . LYS A 1 115 ? -12.846 1.125 30.465 1.00 60.72 115 LYS A C 1
ATOM 965 O O . LYS A 1 115 ? -11.626 1.228 30.360 1.00 60.72 115 LYS A O 1
ATOM 970 N N . LYS A 1 116 ? -13.691 2.087 30.059 1.00 58.94 116 LYS A N 1
ATOM 971 C CA . LYS A 1 116 ? -13.329 3.308 29.298 1.00 58.94 116 LYS A CA 1
ATOM 972 C C . LYS A 1 116 ? -12.163 4.130 29.886 1.00 58.94 116 LYS A C 1
ATOM 974 O O . LYS A 1 116 ? -11.464 4.799 29.138 1.00 58.94 116 LYS A O 1
ATOM 979 N N . LYS A 1 117 ? -11.913 4.070 31.201 1.00 59.56 117 LYS A N 1
ATOM 980 C CA . LYS A 1 117 ? -10.809 4.800 31.861 1.00 59.56 117 LYS A CA 1
ATOM 981 C C . LYS A 1 117 ? -9.414 4.317 31.440 1.00 59.56 117 LYS A C 1
ATOM 983 O O . LYS A 1 117 ? -8.514 5.135 31.292 1.00 59.56 117 LYS A O 1
ATOM 988 N N . ASN A 1 118 ? -9.247 3.019 31.190 1.00 63.41 118 ASN A N 1
ATOM 989 C CA . AS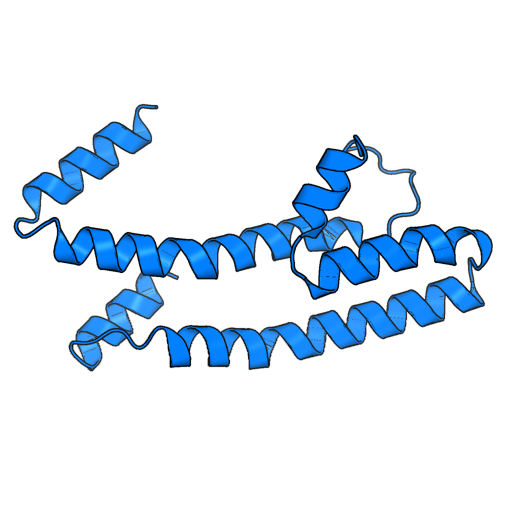N A 1 118 ? -7.948 2.456 30.812 1.00 63.41 118 ASN A CA 1
ATOM 990 C C . ASN A 1 118 ? -7.602 2.775 29.350 1.00 63.41 118 ASN A C 1
ATOM 992 O O . ASN A 1 118 ? -6.430 2.855 29.000 1.00 63.41 118 ASN A O 1
ATOM 996 N N . VAL A 1 119 ? -8.620 3.033 28.519 1.00 59.78 119 VAL A N 1
ATOM 997 C CA . VAL A 1 119 ? -8.448 3.456 27.123 1.00 59.78 119 VAL A CA 1
ATOM 998 C C . VAL A 1 119 ? -7.741 4.804 27.036 1.00 59.78 119 VAL A C 1
ATOM 1000 O O . VAL A 1 119 ? -6.771 4.953 26.300 1.00 59.78 119 VAL A O 1
ATOM 1003 N N . ILE A 1 120 ? -8.223 5.772 27.819 1.00 63.97 120 ILE A N 1
ATOM 1004 C CA . ILE A 1 120 ? -7.692 7.139 27.844 1.00 63.97 120 ILE A CA 1
ATOM 1005 C C . ILE A 1 120 ? -6.248 7.133 28.352 1.00 63.97 120 ILE A C 1
ATOM 1007 O O . ILE A 1 120 ? -5.407 7.828 27.795 1.00 63.97 120 ILE A O 1
ATOM 1011 N N . LEU A 1 121 ? -5.952 6.307 29.361 1.00 61.62 121 LEU A N 1
ATOM 1012 C CA . LEU A 1 121 ? -4.614 6.193 29.939 1.00 61.62 121 LEU A CA 1
ATOM 1013 C C . LEU A 1 121 ? -3.596 5.608 28.944 1.00 61.62 121 LEU A C 1
ATOM 1015 O O . LEU A 1 121 ? -2.492 6.126 28.829 1.00 61.62 121 LEU A O 1
ATOM 1019 N N . ILE A 1 122 ? -3.973 4.565 28.194 1.00 67.19 122 ILE A N 1
ATOM 1020 C CA . ILE A 1 122 ? -3.089 3.937 27.198 1.00 67.19 122 ILE A CA 1
ATOM 1021 C C . ILE A 1 122 ? -2.808 4.894 26.033 1.00 67.19 122 ILE A C 1
ATOM 1023 O O . ILE A 1 122 ? -1.655 5.038 25.639 1.00 67.19 122 ILE A O 1
ATOM 1027 N N . PHE A 1 123 ? -3.828 5.588 25.515 1.00 65.38 123 PHE A N 1
ATOM 1028 C CA . PHE A 1 123 ? -3.628 6.594 24.464 1.00 65.38 123 PHE A CA 1
ATOM 1029 C C . PHE A 1 123 ? -2.734 7.750 24.929 1.00 65.38 123 PHE A C 1
ATOM 1031 O O . PHE A 1 123 ? -1.871 8.183 24.171 1.00 65.38 123 PHE A O 1
ATOM 1038 N N . TRP A 1 124 ? -2.893 8.202 26.177 1.00 66.88 124 TRP A N 1
ATOM 1039 C CA . TRP A 1 124 ? -2.019 9.211 26.781 1.00 66.88 124 TRP A CA 1
ATOM 1040 C C . TRP A 1 124 ? -0.559 8.757 26.848 1.00 66.88 124 TRP A C 1
ATOM 1042 O O . TRP A 1 124 ? 0.329 9.501 26.441 1.00 66.88 124 TRP A O 1
ATOM 1052 N N . ILE A 1 125 ? -0.309 7.530 27.315 1.00 67.94 125 ILE A N 1
ATOM 1053 C CA . ILE A 1 125 ? 1.049 6.978 27.430 1.00 67.94 125 ILE A CA 1
ATOM 1054 C C . ILE A 1 125 ? 1.701 6.834 26.051 1.00 67.94 125 ILE A C 1
ATOM 1056 O O . ILE A 1 125 ? 2.859 7.195 25.892 1.00 67.94 125 ILE A O 1
ATOM 1060 N N . ILE A 1 126 ? 0.956 6.363 25.047 1.00 69.19 126 ILE A N 1
ATOM 1061 C CA . ILE A 1 126 ? 1.469 6.205 23.677 1.00 69.19 126 ILE A CA 1
ATOM 1062 C C . ILE A 1 126 ? 1.760 7.564 23.022 1.00 69.19 126 ILE A C 1
ATOM 1064 O O . ILE A 1 126 ? 2.685 7.653 22.231 1.00 69.19 126 ILE A O 1
ATOM 1068 N N . SER A 1 127 ? 1.010 8.623 23.347 1.00 54.34 127 SER A N 1
ATOM 1069 C CA . SER A 1 127 ? 1.256 9.973 22.805 1.00 54.34 127 SER A CA 1
ATOM 1070 C C . SER A 1 127 ? 2.429 10.724 23.446 1.00 54.34 127 SER A C 1
ATOM 1072 O O . SER A 1 127 ? 2.839 11.759 22.930 1.00 54.34 127 SER A O 1
ATOM 1074 N N . LEU A 1 128 ? 2.920 10.244 24.592 1.00 57.88 128 LEU A N 1
ATOM 1075 C CA . LEU A 1 128 ? 4.032 10.840 25.340 1.00 57.88 128 LEU A CA 1
ATOM 1076 C C . LEU A 1 128 ? 5.404 10.274 24.938 1.00 57.88 128 LEU A C 1
ATOM 1078 O O . LEU A 1 128 ? 6.419 10.773 25.422 1.00 57.88 128 LEU A O 1
ATOM 1082 N N . VAL A 1 129 ? 5.425 9.242 24.090 1.00 46.22 129 VAL A N 1
ATOM 1083 C CA . VAL A 1 129 ? 6.623 8.590 23.537 1.00 46.22 129 VAL A CA 1
ATOM 1084 C C . VAL A 1 129 ? 6.770 8.987 22.076 1.00 46.22 129 VAL A C 1
ATOM 1086 O O . VAL A 1 129 ? 7.911 9.303 21.680 1.00 46.22 129 VAL A O 1
#

Secondary structure (DSSP, 8-state):
-HHHHHHHHHHHSS--HHHHHHHHHHHHHHHHHHHHHHHHHHHHHH-GGGHHHHHHHHHHHHTT-HHHHHHHTT--TT--SS--TTTTHHHHHHHHHHHHHHHHHHHHHHHH--SHHHHHHHHHHHHT-

pLDDT: mean 83.54, std 11.44, range [46.22, 97.0]

Foldseek 3Di:
DVVVQVVCCVVPVDGDLVVVVVVVCVVPLVVLVVVLVVVLVCCVVPPVVCNVVSVVCSVCLNVLNNLVVCVVVVPDLPPPPDPDSSNVSNVVSVVVVCSVPVVVVVVVCVVPDPDPVVVVVVVVVVVVD

Radius of gyration: 19.35 Å; chains: 1; bounding box: 44×24×57 Å